Protein AF-A0A445AXC8-F1 (afdb_monomer)

Mean predicted aligned error: 10.33 Å

Radius of gyration: 13.96 Å; Cα contacts (8 Å, |Δi|>4): 65; chains: 1; bounding box: 30×23×38 Å

Nearest PDB structures (foldseek):
  6yxx-assembly1_E4  TM=6.962E-01  e=3.960E+00  Trypanosoma brucei bruce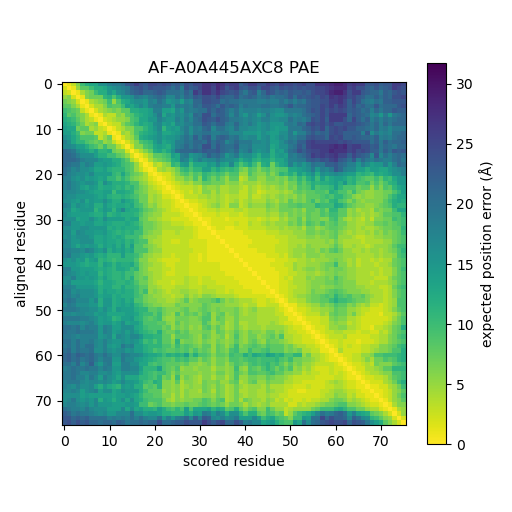i
  7oyb-assembly1_Y2  TM=4.127E-01  e=8.721E+00  Danio rerio

Secondary structure (DSSP, 8-state):
----HHHHHHHHHHSS----GGGS--TT---SSHHHHHHHHHHHHHHTTEEEEEEEEEEETTEEEEEEEEEEEPP-

Structure (mmCIF, N/CA/C/O backbone):
data_AF-A0A445AXC8-F1
#
_entry.id   AF-A0A445AXC8-F1
#
loop_
_atom_site.group_PDB
_atom_site.id
_atom_site.type_symbol
_atom_site.label_atom_id
_atom_site.label_alt_id
_atom_site.label_comp_id
_atom_site.label_asym_id
_atom_site.label_entity_id
_atom_site.label_seq_id
_atom_site.pdbx_PDB_ins_code
_atom_site.Cartn_x
_atom_site.Cartn_y
_atom_site.Cartn_z
_atom_site.occupancy
_atom_site.B_iso_or_equiv
_atom_site.auth_seq_id
_atom_site.auth_comp_id
_atom_site.auth_asym_id
_atom_site.auth_atom_id
_atom_site.pdbx_PDB_model_num
ATOM 1 N N . MET A 1 1 ? -10.011 10.944 -16.897 1.00 33.78 1 MET A N 1
ATOM 2 C CA . MET A 1 1 ? -8.719 10.258 -17.105 1.00 33.78 1 MET A CA 1
ATOM 3 C C . MET A 1 1 ? -8.903 8.830 -16.645 1.00 33.78 1 MET A C 1
ATOM 5 O O . MET A 1 1 ? -8.865 8.564 -15.449 1.00 33.78 1 MET A O 1
ATOM 9 N N . GLU A 1 2 ? -9.240 7.953 -17.581 1.00 31.00 2 GLU A N 1
ATOM 10 C CA . G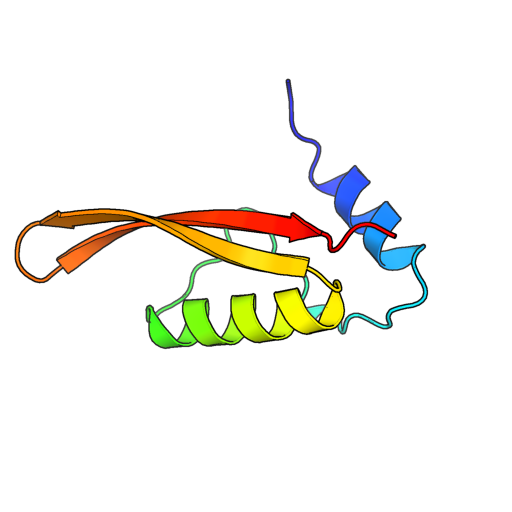LU A 1 2 ? -9.414 6.528 -17.323 1.00 31.00 2 GLU A CA 1
ATOM 11 C C . GLU A 1 2 ? -8.024 5.898 -17.251 1.00 31.00 2 GLU A C 1
ATOM 13 O O . GLU A 1 2 ? -7.275 5.871 -18.226 1.00 31.00 2 GLU A O 1
ATOM 18 N N . TRP A 1 3 ? -7.631 5.489 -16.049 1.00 38.97 3 TRP A N 1
ATOM 19 C CA . TRP A 1 3 ? -6.328 4.890 -15.795 1.00 38.97 3 TRP A CA 1
ATOM 20 C C . TRP A 1 3 ? -6.358 3.427 -16.244 1.00 38.97 3 TRP A C 1
ATOM 22 O O . TRP A 1 3 ? -6.771 2.543 -15.494 1.00 38.97 3 TRP A O 1
ATOM 32 N N . ASN A 1 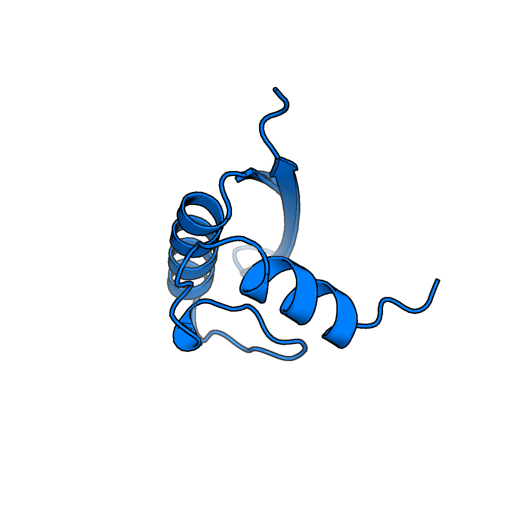4 ? -5.933 3.166 -17.481 1.00 38.16 4 ASN A N 1
ATOM 33 C CA . ASN A 1 4 ? -5.825 1.814 -18.023 1.00 38.16 4 ASN A CA 1
ATOM 34 C C . ASN A 1 4 ? -4.679 1.052 -17.339 1.00 38.16 4 ASN A C 1
ATOM 36 O O . ASN A 1 4 ? -3.512 1.160 -17.715 1.00 38.16 4 ASN A O 1
ATOM 40 N N . GLY A 1 5 ? -5.018 0.225 -16.345 1.00 43.41 5 GLY A N 1
ATOM 41 C CA . GLY A 1 5 ? -4.072 -0.640 -15.623 1.00 43.41 5 GLY A CA 1
ATOM 42 C C . GLY A 1 5 ? -3.280 -1.623 -16.505 1.00 43.41 5 GLY A C 1
ATOM 43 O O . GLY A 1 5 ? -2.301 -2.211 -16.042 1.00 43.41 5 GLY A O 1
ATOM 44 N N . MET A 1 6 ? -3.662 -1.781 -17.777 1.00 42.38 6 MET A N 1
ATOM 45 C CA . MET A 1 6 ? -2.949 -2.605 -18.759 1.00 42.38 6 MET A CA 1
ATOM 46 C C . MET A 1 6 ? -1.688 -1.927 -19.317 1.00 42.38 6 MET A C 1
ATOM 48 O O . MET A 1 6 ? -0.694 -2.604 -19.569 1.00 42.38 6 MET A O 1
ATOM 52 N N . GLU A 1 7 ? -1.679 -0.599 -19.449 1.00 50.72 7 GLU A N 1
ATOM 53 C CA . GLU A 1 7 ? -0.546 0.142 -20.028 1.00 50.72 7 GLU A CA 1
ATOM 54 C C . GLU A 1 7 ? 0.647 0.220 -19.062 1.00 50.72 7 GLU A C 1
ATOM 56 O O . GLU A 1 7 ? 1.802 0.078 -19.465 1.00 50.72 7 GLU A O 1
ATOM 61 N N . TRP A 1 8 ? 0.370 0.341 -17.759 1.00 51.06 8 TRP A N 1
ATOM 62 C CA . TRP A 1 8 ? 1.394 0.332 -16.706 1.00 51.06 8 TRP A CA 1
ATOM 63 C C . TRP A 1 8 ? 2.116 -1.013 -16.591 1.00 51.06 8 TRP A C 1
ATOM 65 O O . TRP A 1 8 ? 3.332 -1.053 -16.404 1.00 51.06 8 TRP A O 1
ATOM 75 N N . ASN A 1 9 ? 1.378 -2.118 -16.736 1.00 52.22 9 ASN A N 1
ATOM 76 C CA . ASN A 1 9 ? 1.962 -3.460 -16.721 1.00 52.22 9 ASN A CA 1
ATOM 77 C C . ASN A 1 9 ? 2.958 -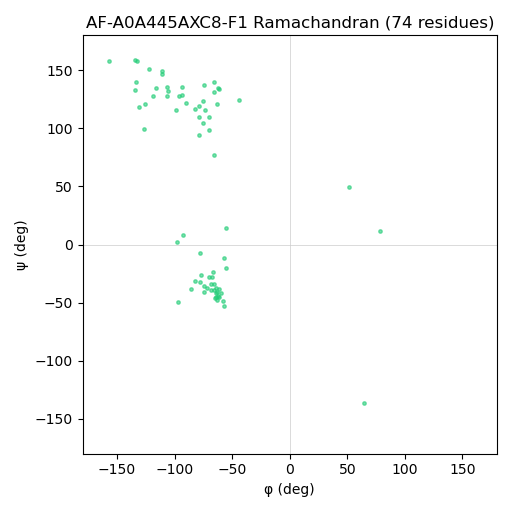3.650 -17.870 1.00 52.22 9 ASN A C 1
ATOM 79 O O . ASN A 1 9 ? 4.013 -4.250 -17.671 1.00 52.22 9 ASN A O 1
ATOM 83 N N . ARG A 1 10 ? 2.652 -3.095 -19.050 1.00 44.03 10 ARG A N 1
ATOM 84 C CA . ARG A 1 10 ? 3.529 -3.173 -20.222 1.00 44.03 10 ARG A CA 1
ATOM 85 C C . ARG A 1 10 ? 4.855 -2.448 -19.991 1.00 44.03 10 ARG A C 1
ATOM 87 O O . ARG A 1 10 ? 5.904 -3.037 -20.213 1.00 44.03 10 ARG A O 1
ATOM 94 N N . TYR A 1 11 ? 4.813 -1.241 -19.423 1.00 51.28 11 TYR A N 1
ATOM 95 C CA . TYR A 1 11 ? 6.019 -0.461 -19.115 1.00 51.28 11 TYR A CA 1
ATOM 96 C C . TYR A 1 11 ? 6.913 -1.107 -18.042 1.00 51.28 11 TYR A C 1
ATOM 98 O O . TYR A 1 11 ? 8.137 -0.994 -18.111 1.00 51.28 11 TYR A O 1
ATOM 106 N N . ILE A 1 12 ? 6.323 -1.792 -17.053 1.00 53.78 12 ILE A N 1
ATOM 107 C CA . ILE A 1 12 ? 7.086 -2.552 -16.048 1.00 53.78 12 ILE A CA 1
ATOM 108 C C . ILE A 1 12 ? 7.709 -3.811 -16.654 1.00 53.78 12 ILE A C 1
ATOM 110 O O . ILE A 1 12 ? 8.838 -4.125 -16.302 1.00 53.78 12 ILE A O 1
ATOM 114 N N . LEU A 1 13 ? 7.025 -4.498 -17.577 1.00 49.69 13 LEU A N 1
ATOM 115 C CA . LEU A 1 13 ? 7.602 -5.631 -18.311 1.00 49.69 13 LEU A CA 1
ATOM 116 C C . LEU A 1 13 ? 8.726 -5.214 -19.280 1.00 49.69 13 LEU A C 1
ATOM 118 O O . LEU A 1 13 ? 9.658 -5.986 -19.491 1.00 49.69 13 LEU A O 1
ATOM 122 N N . GLU A 1 14 ? 8.631 -4.028 -19.891 1.00 51.34 14 GLU A N 1
ATOM 123 C CA . GLU A 1 14 ? 9.621 -3.514 -20.855 1.00 51.34 14 GLU A CA 1
ATOM 124 C C . GLU A 1 14 ? 10.894 -2.974 -20.179 1.00 51.34 14 GLU A C 1
ATOM 126 O O . GLU A 1 14 ? 11.980 -2.999 -20.764 1.00 51.34 14 GLU A O 1
ATOM 131 N N . SER A 1 15 ? 10.796 -2.527 -18.925 1.00 54.03 15 SER A N 1
ATOM 132 C CA . SER A 1 15 ? 11.963 -2.241 -18.093 1.00 54.03 15 SER A CA 1
ATOM 133 C C . SER A 1 15 ? 12.491 -3.572 -17.551 1.00 54.03 15 SER A C 1
ATOM 135 O O . SER A 1 15 ? 11.766 -4.269 -16.860 1.00 54.03 15 SER A O 1
ATOM 137 N N . LYS A 1 16 ? 13.738 -3.952 -17.857 1.00 51.06 16 LYS A N 1
ATOM 138 C CA . LYS A 1 16 ? 14.384 -5.262 -17.573 1.00 51.06 16 LYS A CA 1
ATOM 139 C C . LYS A 1 16 ? 14.407 -5.745 -16.101 1.00 51.06 16 LYS A C 1
ATOM 141 O O . LYS A 1 16 ? 15.158 -6.662 -15.772 1.00 51.06 16 LYS A O 1
ATOM 146 N N . CYS A 1 17 ? 13.633 -5.161 -15.196 1.00 55.16 17 CYS A N 1
ATOM 147 C CA . CYS A 1 17 ? 13.365 -5.744 -13.896 1.00 55.16 17 CYS A CA 1
ATOM 148 C C . CYS A 1 17 ? 12.474 -6.972 -14.112 1.00 55.16 17 CYS A C 1
ATOM 150 O O . CYS A 1 17 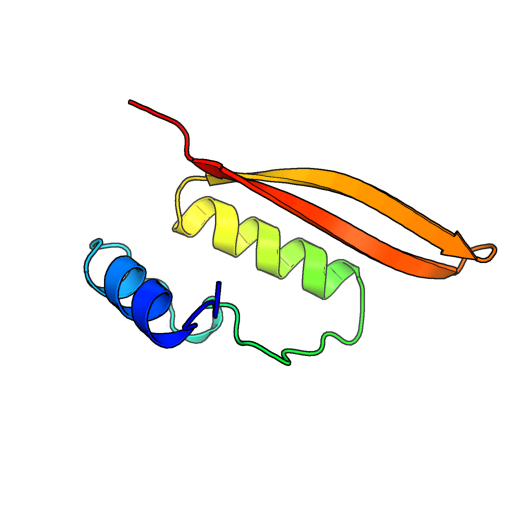? 11.300 -6.839 -14.450 1.00 55.16 17 CYS A O 1
ATOM 152 N N . VAL A 1 18 ? 13.017 -8.175 -13.907 1.00 54.97 18 VAL A N 1
ATOM 153 C CA . VAL A 1 18 ? 12.216 -9.395 -13.730 1.00 54.97 18 VAL A CA 1
ATOM 154 C C . VAL A 1 18 ? 11.443 -9.225 -12.423 1.00 54.97 18 VAL A C 1
ATOM 156 O O . VAL A 1 18 ? 11.834 -9.709 -11.366 1.00 54.97 18 VAL A O 1
ATOM 159 N N . VAL A 1 19 ? 10.381 -8.424 -12.470 1.00 54.56 19 VAL A N 1
ATOM 160 C CA . VAL A 1 19 ? 9.432 -8.306 -11.378 1.00 54.56 19 VAL A CA 1
ATOM 161 C C . VAL A 1 19 ? 8.613 -9.573 -11.454 1.00 54.56 19 VAL A C 1
ATOM 163 O O . VAL A 1 19 ? 7.786 -9.758 -12.348 1.00 54.56 19 VAL A O 1
ATOM 166 N N . ASP A 1 20 ? 8.913 -10.475 -10.531 1.00 63.84 20 ASP A N 1
ATOM 167 C CA . ASP A 1 20 ? 8.129 -11.668 -10.286 1.00 63.84 20 ASP A CA 1
ATOM 168 C C . ASP A 1 20 ? 6.641 -11.286 -10.292 1.00 63.84 20 ASP A C 1
ATOM 170 O O . ASP A 1 20 ? 6.231 -10.372 -9.572 1.00 63.84 20 ASP A O 1
ATOM 174 N N . LYS A 1 21 ? 5.823 -11.940 -11.130 1.00 65.75 21 LYS A N 1
ATOM 175 C CA . LYS A 1 21 ? 4.416 -11.543 -11.368 1.00 65.75 21 LYS A CA 1
ATOM 176 C C . LYS A 1 21 ? 3.587 -11.470 -10.078 1.00 65.75 21 LYS A C 1
ATOM 178 O O . LYS A 1 21 ? 2.548 -10.814 -10.055 1.00 65.75 21 LYS A O 1
ATOM 183 N N . GLN A 1 22 ? 4.045 -12.139 -9.019 1.00 71.44 22 GLN A N 1
ATOM 184 C CA . GLN A 1 22 ? 3.476 -12.087 -7.674 1.00 71.44 22 GLN A CA 1
ATOM 185 C C . GLN A 1 22 ? 3.619 -10.722 -6.976 1.00 71.44 22 GLN A C 1
ATOM 187 O O . GLN A 1 22 ? 2.804 -10.425 -6.113 1.00 71.44 22 GLN A O 1
ATOM 192 N N . PHE A 1 23 ? 4.591 -9.883 -7.353 1.00 71.38 23 PHE A N 1
ATOM 193 C CA . PHE A 1 23 ? 4.830 -8.554 -6.767 1.00 71.38 23 PHE A CA 1
ATOM 194 C C . P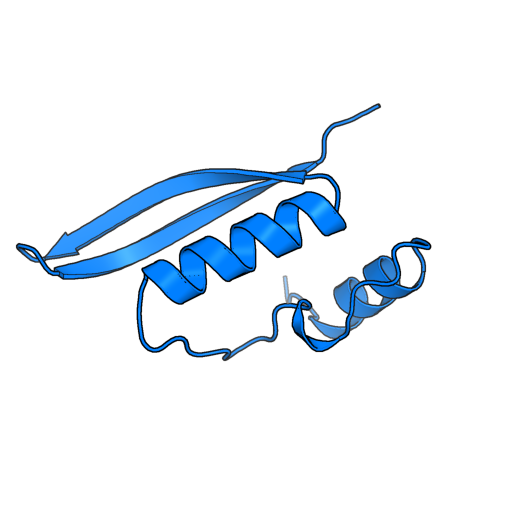HE A 1 23 ? 4.228 -7.405 -7.581 1.00 71.38 23 PHE A C 1
ATOM 196 O O . PHE A 1 23 ? 4.387 -6.241 -7.218 1.00 71.38 23 PHE A O 1
ATOM 203 N N . VAL A 1 24 ? 3.533 -7.708 -8.681 1.00 75.69 24 VAL A N 1
ATOM 204 C CA . VAL A 1 24 ? 2.841 -6.693 -9.476 1.00 75.69 24 VAL A CA 1
ATOM 205 C C . VAL A 1 24 ? 1.482 -6.399 -8.832 1.00 75.69 24 VAL A C 1
ATOM 207 O O . VAL A 1 24 ? 0.638 -7.300 -8.776 1.00 75.69 24 VAL A O 1
ATOM 210 N N . PRO A 1 25 ? 1.229 -5.163 -8.356 1.00 78.56 25 PRO A N 1
ATOM 211 C CA . PRO A 1 25 ? -0.068 -4.812 -7.794 1.00 78.56 25 PRO A CA 1
ATOM 212 C C . PRO A 1 25 ? -1.167 -4.942 -8.852 1.00 78.56 25 PRO A C 1
ATOM 214 O O . PRO A 1 25 ? -1.024 -4.476 -9.985 1.00 78.56 25 PRO A O 1
ATOM 217 N N . LYS A 1 26 ? -2.289 -5.553 -8.466 1.00 82.62 2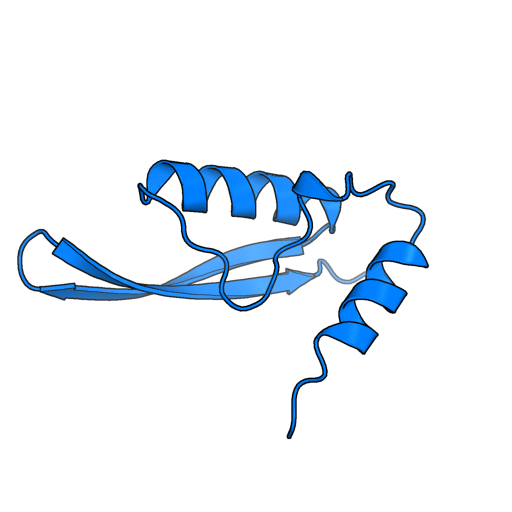6 LYS A N 1
ATOM 218 C CA . LYS A 1 26 ? -3.492 -5.675 -9.299 1.00 82.62 26 LYS A CA 1
ATOM 219 C C . LYS A 1 26 ? -4.616 -4.826 -8.723 1.00 82.62 26 LYS A C 1
ATOM 221 O O . LYS A 1 26 ? -4.745 -4.685 -7.507 1.00 82.62 26 LYS A O 1
ATOM 226 N N . ILE A 1 27 ? -5.453 -4.282 -9.602 1.00 77.69 27 ILE A N 1
ATOM 227 C CA . ILE A 1 27 ? -6.682 -3.603 -9.184 1.00 77.69 27 ILE A CA 1
ATOM 228 C C . ILE A 1 27 ? -7.571 -4.626 -8.463 1.00 77.69 27 ILE A C 1
ATOM 230 O O . ILE A 1 27 ? -7.724 -5.750 -8.938 1.00 77.69 27 ILE A O 1
ATOM 234 N N . GLY A 1 28 ? -8.124 -4.245 -7.310 1.00 81.19 28 GLY A N 1
ATOM 235 C CA . GLY A 1 28 ? -8.979 -5.124 -6.502 1.00 81.19 28 GLY A CA 1
ATOM 236 C C . GLY A 1 28 ? -8.230 -6.162 -5.660 1.00 81.19 28 GLY A C 1
ATOM 237 O O . GLY A 1 28 ? -8.858 -7.074 -5.133 1.00 81.19 28 GLY A O 1
ATOM 238 N N . MET A 1 29 ? -6.906 -6.052 -5.518 1.00 85.06 29 MET A N 1
ATOM 239 C CA . MET A 1 29 ? -6.142 -6.895 -4.597 1.00 85.06 29 MET A CA 1
ATOM 240 C C . MET A 1 29 ? -6.534 -6.596 -3.141 1.00 85.06 29 MET A C 1
ATOM 242 O O . MET A 1 29 ? -6.564 -5.440 -2.723 1.00 85.06 29 MET A O 1
ATOM 246 N N . THR A 1 30 ? -6.818 -7.641 -2.367 1.00 87.19 30 THR A N 1
ATOM 247 C CA . THR A 1 30 ? -7.180 -7.548 -0.945 1.00 87.19 30 THR A CA 1
ATOM 248 C C . THR A 1 30 ? -6.129 -8.229 -0.082 1.00 87.19 30 THR A C 1
ATOM 250 O O . THR A 1 30 ? -5.732 -9.358 -0.367 1.00 87.19 30 THR A O 1
ATOM 253 N N . PHE A 1 31 ? -5.728 -7.567 0.997 1.00 84.94 31 PHE A N 1
ATOM 254 C CA . PHE A 1 31 ? -4.811 -8.091 2.009 1.00 84.94 31 PHE A CA 1
ATOM 255 C C . PHE A 1 31 ? -5.576 -8.328 3.311 1.00 84.94 31 PHE A C 1
ATOM 257 O O . PHE A 1 31 ? -6.546 -7.618 3.584 1.00 84.94 31 PHE A O 1
ATOM 264 N N . LYS A 1 32 ? -5.163 -9.318 4.112 1.00 88.50 32 LYS A N 1
ATOM 265 C CA . LYS A 1 32 ? -5.847 -9.626 5.378 1.00 88.50 32 LYS A CA 1
ATOM 266 C C . LYS A 1 32 ? -5.381 -8.710 6.502 1.00 88.50 32 LYS A C 1
ATOM 268 O O . LYS A 1 32 ? -6.160 -8.408 7.400 1.00 88.50 32 LYS A O 1
ATOM 273 N N . THR A 1 33 ? -4.124 -8.271 6.452 1.00 87.00 33 THR A N 1
ATOM 274 C CA . THR A 1 33 ? -3.538 -7.384 7.461 1.00 87.00 33 THR A CA 1
ATOM 275 C C . THR A 1 33 ? -2.793 -6.213 6.826 1.00 87.00 33 THR A C 1
ATOM 277 O O . THR A 1 33 ? -2.344 -6.268 5.680 1.00 87.00 33 THR A O 1
ATOM 280 N N . LEU A 1 34 ? -2.625 -5.136 7.595 1.00 83.38 34 LEU A N 1
ATOM 281 C CA . LEU A 1 34 ? -1.830 -3.977 7.178 1.00 83.38 34 LEU A CA 1
ATOM 282 C C . LEU A 1 34 ? -0.335 -4.296 7.076 1.00 83.38 34 LEU A C 1
ATOM 284 O O . LEU A 1 34 ? 0.367 -3.685 6.273 1.00 83.38 34 LEU A O 1
ATOM 288 N N . GLU A 1 35 ? 0.153 -5.260 7.858 1.00 85.94 35 GLU A N 1
ATOM 289 C CA . GLU A 1 35 ? 1.544 -5.707 7.788 1.00 85.94 35 GLU A CA 1
ATOM 290 C C .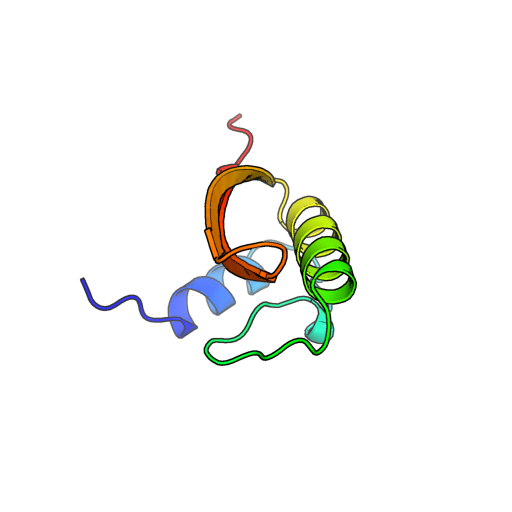 GLU A 1 35 ? 1.850 -6.351 6.428 1.00 85.94 35 GLU A C 1
ATOM 292 O O . GLU A 1 35 ? 2.871 -6.037 5.812 1.00 85.94 35 GLU A O 1
ATOM 297 N N . GLU A 1 36 ? 0.929 -7.171 5.906 1.00 87.62 36 GLU A N 1
ATOM 298 C CA . GLU A 1 36 ? 1.053 -7.760 4.569 1.00 87.62 36 GLU A CA 1
ATOM 299 C C . GLU A 1 36 ? 1.084 -6.686 3.474 1.00 87.62 36 GLU A C 1
ATOM 301 O O . GLU A 1 36 ? 1.949 -6.730 2.597 1.00 87.62 36 GLU A O 1
ATOM 306 N N . VAL A 1 37 ? 0.195 -5.685 3.557 1.00 84.94 37 VAL A N 1
ATOM 307 C CA . VAL A 1 37 ? 0.185 -4.528 2.638 1.00 84.94 37 VAL A CA 1
ATOM 308 C C . VAL A 1 37 ? 1.528 -3.802 2.690 1.00 84.94 37 VAL A C 1
ATOM 310 O O . VAL A 1 37 ? 2.131 -3.511 1.655 1.00 84.94 37 VAL A O 1
ATOM 313 N N . GLY A 1 38 ? 2.008 -3.513 3.901 1.00 83.62 38 GLY A N 1
ATOM 314 C CA . GLY A 1 38 ? 3.248 -2.781 4.127 1.00 83.62 38 GLY A CA 1
ATOM 315 C C . GLY A 1 38 ? 4.462 -3.509 3.555 1.00 83.62 38 GLY A C 1
ATOM 316 O O . GLY A 1 38 ? 5.280 -2.894 2.869 1.00 83.62 38 GLY A O 1
ATOM 317 N N . LYS A 1 39 ? 4.560 -4.825 3.780 1.00 86.69 39 LYS A N 1
ATOM 318 C CA . LYS A 1 39 ? 5.633 -5.660 3.228 1.00 86.69 39 LYS A CA 1
ATOM 319 C C . LYS A 1 39 ? 5.580 -5.695 1.701 1.00 86.69 39 LYS A C 1
ATOM 321 O O . LYS A 1 39 ? 6.593 -5.430 1.057 1.00 86.69 39 LYS A O 1
ATOM 326 N N . PHE A 1 40 ? 4.398 -5.929 1.133 1.00 85.38 40 PHE A N 1
ATOM 327 C CA . PHE A 1 40 ? 4.199 -5.993 -0.313 1.00 85.38 40 PHE A CA 1
ATOM 328 C C . PHE A 1 40 ? 4.657 -4.711 -1.018 1.00 85.38 40 PHE A C 1
ATOM 330 O O . PHE A 1 40 ? 5.482 -4.759 -1.931 1.00 85.38 40 PHE A O 1
ATOM 337 N N . TYR A 1 41 ? 4.173 -3.547 -0.571 1.00 80.06 41 TYR A N 1
ATOM 338 C CA . TYR A 1 41 ? 4.521 -2.276 -1.211 1.00 80.06 41 TYR A CA 1
ATOM 339 C C . TYR A 1 41 ? 5.980 -1.871 -0.986 1.00 80.06 41 TYR A C 1
ATOM 341 O O . TYR A 1 41 ? 6.554 -1.218 -1.855 1.00 80.06 41 TYR A O 1
ATOM 349 N N . LYS A 1 42 ? 6.602 -2.290 0.124 1.00 81.25 42 LYS A N 1
ATOM 350 C CA . LYS A 1 42 ? 8.037 -2.086 0.378 1.00 81.25 42 LYS A CA 1
ATOM 351 C C . LYS A 1 42 ? 8.919 -2.910 -0.561 1.00 81.25 42 LYS A C 1
ATOM 353 O O . LYS A 1 42 ? 9.965 -2.430 -0.994 1.00 81.25 42 LYS A O 1
ATOM 358 N N . ASP A 1 43 ? 8.528 -4.142 -0.868 1.00 83.38 43 ASP A N 1
ATOM 359 C CA . ASP A 1 43 ? 9.275 -4.985 -1.805 1.00 83.38 43 ASP A CA 1
ATOM 360 C C . ASP A 1 43 ? 9.054 -4.522 -3.252 1.00 83.38 43 ASP A C 1
ATOM 362 O O . ASP A 1 43 ? 10.016 -4.364 -4.006 1.00 83.38 43 ASP A O 1
ATOM 366 N N . TYR A 1 44 ? 7.818 -4.163 -3.609 1.00 80.94 44 TYR A N 1
ATOM 367 C CA . TYR A 1 44 ? 7.502 -3.563 -4.906 1.00 80.94 44 TYR A CA 1
ATOM 368 C C . TYR A 1 44 ? 8.256 -2.243 -5.145 1.00 80.94 44 TYR A C 1
ATOM 370 O O . TYR A 1 44 ? 8.798 -2.032 -6.231 1.00 80.94 44 TYR A O 1
ATOM 378 N N . SER A 1 45 ? 8.367 -1.372 -4.136 1.00 79.12 45 SER A N 1
ATOM 379 C CA . SER A 1 45 ? 9.069 -0.089 -4.276 1.00 79.12 45 SER A CA 1
ATOM 380 C C . SER A 1 45 ? 10.562 -0.258 -4.568 1.00 79.12 45 SER A C 1
ATOM 382 O O . SER A 1 45 ? 11.119 0.485 -5.376 1.00 79.12 45 SER A O 1
ATOM 384 N N . LYS A 1 46 ? 11.209 -1.264 -3.960 1.00 78.94 46 LYS A N 1
ATOM 385 C CA . LYS A 1 46 ? 12.607 -1.619 -4.256 1.00 78.94 46 LYS A CA 1
ATOM 386 C C . LYS A 1 46 ? 12.763 -2.112 -5.693 1.00 78.94 46 LYS A C 1
ATOM 388 O O . LYS A 1 46 ? 13.668 -1.668 -6.392 1.00 78.94 46 LYS A O 1
ATOM 393 N N . LEU A 1 47 ? 11.870 -3.004 -6.128 1.00 78.50 47 LEU A N 1
ATOM 394 C CA . LEU A 1 47 ? 11.901 -3.605 -7.465 1.00 78.50 47 LEU A CA 1
ATOM 395 C C . LEU A 1 47 ? 11.706 -2.569 -8.575 1.00 78.50 47 LEU A C 1
ATOM 397 O O . LEU A 1 47 ? 12.379 -2.611 -9.601 1.00 78.50 47 LEU A O 1
ATOM 401 N N . ALA A 1 48 ? 10.793 -1.630 -8.357 1.00 75.50 48 ALA A N 1
ATOM 402 C CA . ALA A 1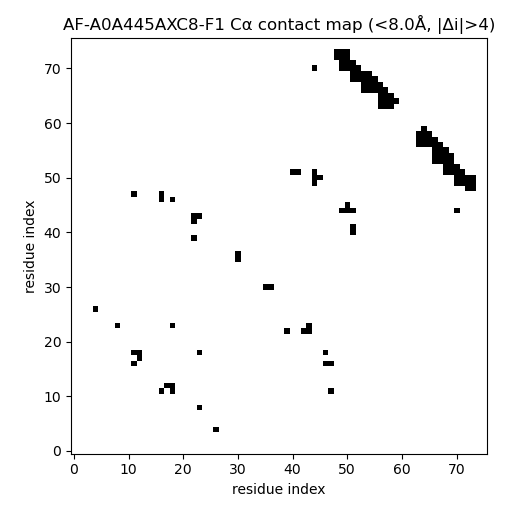 48 ? 10.457 -0.592 -9.320 1.00 75.50 48 ALA A CA 1
ATOM 403 C C . ALA A 1 48 ? 11.262 0.711 -9.126 1.00 75.50 48 ALA A C 1
ATOM 405 O O . ALA A 1 48 ? 10.968 1.713 -9.782 1.00 75.50 48 ALA A O 1
ATOM 406 N N . SER A 1 49 ? 12.270 0.697 -8.243 1.00 78.88 49 SER A N 1
ATOM 407 C CA . SER A 1 49 ? 13.200 1.808 -7.988 1.00 78.88 49 SER A CA 1
ATOM 408 C C . SER A 1 49 ? 12.497 3.145 -7.712 1.00 78.88 49 SER A C 1
ATOM 410 O O . SER A 1 49 ? 12.802 4.182 -8.306 1.00 78.88 49 SER A O 1
ATOM 412 N N . PHE A 1 50 ? 11.516 3.127 -6.811 1.00 77.25 50 PHE A N 1
ATOM 413 C CA . PHE A 1 50 ? 10.844 4.334 -6.341 1.00 77.25 50 PHE A CA 1
ATOM 414 C C . PHE A 1 50 ? 10.698 4.337 -4.820 1.00 77.25 50 PHE A C 1
ATOM 416 O O . PHE A 1 50 ? 10.700 3.299 -4.163 1.00 77.25 50 PHE A O 1
ATOM 423 N N . TYR A 1 51 ? 10.518 5.524 -4.251 1.00 76.62 51 TYR A N 1
ATOM 424 C CA . TYR A 1 51 ? 10.211 5.694 -2.838 1.00 76.62 51 TYR A CA 1
ATOM 425 C C . TYR A 1 51 ? 8.698 5.780 -2.612 1.00 76.62 51 TYR A C 1
ATOM 427 O O . TYR A 1 51 ? 7.987 6.500 -3.321 1.00 76.62 51 TYR A O 1
ATOM 435 N N . THR A 1 52 ? 8.209 5.071 -1.596 1.00 78.25 52 THR A N 1
ATOM 436 C CA . THR A 1 52 ? 6.832 5.172 -1.097 1.00 78.25 52 THR A CA 1
ATOM 437 C C . THR A 1 52 ? 6.766 6.117 0.093 1.00 78.25 52 THR A C 1
ATOM 439 O O . THR A 1 52 ? 7.460 5.910 1.087 1.00 78.25 52 THR A O 1
ATOM 442 N N . LYS A 1 53 ? 5.863 7.097 0.045 1.00 81.88 53 LYS A N 1
ATOM 443 C CA . LYS A 1 53 ? 5.534 7.968 1.178 1.00 81.88 53 LYS A CA 1
ATOM 444 C C . LYS A 1 53 ? 4.069 7.812 1.557 1.00 81.88 53 LYS A C 1
ATOM 446 O O . LYS A 1 53 ? 3.202 8.007 0.708 1.00 81.88 53 LYS A O 1
ATOM 451 N N . ILE A 1 54 ? 3.781 7.553 2.828 1.00 83.88 54 ILE A N 1
ATOM 452 C CA . ILE A 1 54 ? 2.414 7.661 3.352 1.00 83.88 54 ILE A CA 1
ATOM 453 C C . ILE A 1 54 ? 2.100 9.152 3.510 1.00 83.88 54 ILE A C 1
ATOM 455 O O . ILE A 1 54 ? 2.851 9.881 4.158 1.00 83.88 54 ILE A O 1
ATOM 459 N N . ARG A 1 55 ? 1.028 9.623 2.870 1.00 82.94 55 ARG A N 1
ATOM 460 C CA . ARG A 1 55 ? 0.576 11.020 2.960 1.00 82.94 55 ARG A CA 1
ATOM 461 C C . ARG A 1 55 ? -0.536 11.202 3.975 1.00 82.94 55 ARG A C 1
ATOM 463 O O . ARG A 1 55 ? -0.446 12.095 4.802 1.00 82.94 55 ARG A O 1
ATOM 470 N N . ASN A 1 56 ? -1.567 10.370 3.891 1.00 83.31 56 ASN A N 1
ATOM 471 C CA . ASN A 1 56 ? -2.761 10.489 4.715 1.00 83.31 56 ASN A CA 1
ATOM 472 C C . ASN A 1 56 ? -3.116 9.122 5.283 1.00 83.31 56 ASN A C 1
ATOM 474 O O . ASN A 1 56 ? -3.013 8.120 4.580 1.00 83.31 56 ASN A O 1
ATOM 478 N N . THR A 1 57 ? -3.535 9.087 6.540 1.00 88.12 57 THR A N 1
ATOM 479 C CA . THR A 1 57 ? -4.119 7.901 7.165 1.00 88.12 57 THR A CA 1
ATOM 480 C C . THR A 1 57 ? -5.397 8.348 7.852 1.00 88.12 57 THR A C 1
ATOM 482 O O . THR A 1 57 ? -5.346 9.200 8.735 1.00 88.12 57 THR A O 1
ATOM 485 N N . THR A 1 58 ? -6.545 7.820 7.434 1.00 90.00 58 THR A N 1
ATOM 486 C CA . THR A 1 58 ? -7.803 8.029 8.155 1.00 90.00 58 THR A CA 1
ATOM 487 C C . THR A 1 58 ? -8.006 6.872 9.117 1.00 90.00 58 THR A C 1
ATOM 489 O O . THR A 1 58 ? -7.955 5.708 8.715 1.00 90.00 58 THR A O 1
ATOM 492 N N . GLN A 1 59 ? -8.265 7.193 10.380 1.00 90.75 59 GLN A N 1
ATOM 493 C CA . GLN A 1 59 ? -8.561 6.221 11.429 1.00 90.75 59 GLN A CA 1
ATOM 494 C C . GLN A 1 59 ? -9.923 6.531 12.042 1.00 90.75 59 GLN A C 1
ATOM 496 O O . GLN A 1 59 ? -10.367 7.681 12.050 1.00 90.75 59 GLN A O 1
ATOM 501 N N . LYS A 1 60 ? -10.598 5.498 12.538 1.00 90.56 60 LYS A N 1
ATOM 502 C CA . LYS A 1 60 ? -11.810 5.624 13.344 1.00 90.56 60 LYS A CA 1
ATOM 503 C C . LYS A 1 60 ? -11.581 4.836 14.630 1.00 90.56 60 LYS A C 1
ATOM 505 O O . LYS A 1 60 ? -11.708 3.615 14.625 1.00 90.56 60 LYS A O 1
ATOM 510 N N . GLY A 1 61 ? -11.231 5.541 15.705 1.00 89.50 61 GLY A N 1
ATOM 511 C CA . GLY A 1 61 ? -10.663 4.903 16.896 1.00 89.50 61 GLY A CA 1
ATOM 512 C C . GLY A 1 61 ? -9.310 4.275 16.556 1.00 89.50 61 GLY A C 1
ATOM 513 O O . GLY A 1 61 ? -8.538 4.872 15.809 1.00 89.50 61 GLY A O 1
ATOM 514 N N . ASP A 1 62 ? -9.071 3.055 17.031 1.00 88.06 62 ASP A N 1
ATOM 515 C CA . ASP A 1 62 ? -7.849 2.283 16.757 1.00 88.06 62 ASP A CA 1
ATOM 516 C C . ASP A 1 62 ? -7.830 1.621 15.364 1.00 88.06 62 ASP A C 1
ATOM 518 O O . ASP A 1 62 ? -6.815 1.068 14.938 1.00 88.06 62 ASP A O 1
ATOM 522 N N . GLU A 1 63 ? -8.942 1.667 14.622 1.00 86.00 63 GLU A N 1
ATOM 523 C CA . GLU A 1 63 ? -9.047 1.035 13.307 1.00 86.00 63 GLU A CA 1
ATOM 524 C C . GLU A 1 63 ? -8.639 1.996 12.181 1.00 86.00 63 GLU A C 1
ATOM 526 O O . GLU A 1 63 ? -9.249 3.051 11.969 1.00 86.00 63 GLU A O 1
ATOM 531 N N . ILE A 1 64 ? -7.638 1.603 11.392 1.00 84.69 64 ILE A N 1
ATOM 532 C CA . ILE A 1 64 ? -7.253 2.307 10.164 1.00 84.69 64 ILE A CA 1
ATOM 533 C C . ILE A 1 64 ? -8.298 2.031 9.078 1.00 84.69 64 ILE A C 1
ATOM 535 O O . ILE A 1 64 ? -8.452 0.905 8.616 1.00 84.69 64 ILE A O 1
ATOM 539 N N . LYS A 1 65 ? -8.991 3.084 8.636 1.00 87.62 65 LYS A N 1
ATOM 540 C CA . LYS A 1 65 ? -10.008 3.015 7.577 1.00 87.62 65 LYS A CA 1
ATOM 541 C C . LYS A 1 65 ? -9.408 3.133 6.185 1.00 87.62 65 LYS A C 1
ATOM 543 O O . LYS A 1 65 ? -9.884 2.486 5.259 1.00 87.62 65 LYS A O 1
ATOM 548 N N . ASN A 1 66 ? -8.392 3.979 6.017 1.00 84.12 66 ASN A N 1
ATOM 549 C CA . ASN A 1 66 ? -7.671 4.093 4.755 1.00 84.12 66 ASN A CA 1
ATOM 550 C C . ASN A 1 66 ? -6.260 4.659 4.957 1.00 84.12 66 ASN A C 1
ATOM 552 O O . ASN A 1 66 ? -5.980 5.350 5.940 1.00 84.12 66 ASN A O 1
ATOM 556 N N . GLN A 1 67 ? -5.386 4.379 3.992 1.00 83.56 67 GLN A N 1
ATOM 557 C CA . GLN A 1 67 ? -4.066 4.987 3.877 1.00 83.56 67 GLN A CA 1
ATOM 558 C C . GLN A 1 67 ? -3.828 5.415 2.433 1.00 83.56 67 GLN A C 1
ATOM 560 O O . GLN A 1 67 ? -4.051 4.650 1.497 1.00 83.56 67 GLN A O 1
ATOM 565 N N . GLN A 1 68 ? -3.347 6.639 2.250 1.00 85.00 68 GLN A N 1
ATOM 566 C CA . GLN A 1 68 ? -2.903 7.144 0.961 1.00 85.00 68 GLN A CA 1
ATOM 567 C C . GLN A 1 68 ? -1.384 7.035 0.878 1.00 85.00 68 GLN A C 1
ATOM 569 O O . GLN A 1 68 ? -0.659 7.721 1.603 1.00 85.00 68 GLN A O 1
ATOM 574 N N . ILE A 1 69 ? -0.907 6.212 -0.051 1.00 81.19 69 ILE A N 1
ATOM 575 C CA . ILE A 1 69 ? 0.515 6.035 -0.344 1.00 81.19 69 ILE A CA 1
ATOM 576 C C . ILE A 1 69 ? 0.817 6.718 -1.677 1.00 81.19 69 ILE A C 1
ATOM 578 O O . ILE A 1 69 ? 0.142 6.493 -2.676 1.00 81.19 69 ILE A O 1
ATOM 582 N N . THR A 1 70 ? 1.825 7.582 -1.693 1.00 82.81 70 THR A N 1
ATOM 583 C CA . THR A 1 70 ? 2.331 8.238 -2.902 1.00 82.81 70 THR A CA 1
ATOM 584 C C . THR A 1 70 ? 3.673 7.632 -3.283 1.00 82.81 70 THR A C 1
ATOM 586 O O . THR A 1 70 ? 4.536 7.460 -2.424 1.00 82.81 70 THR A O 1
ATOM 589 N N . CYS A 1 71 ? 3.863 7.343 -4.569 1.00 76.69 71 CYS A N 1
ATOM 590 C CA . CYS A 1 71 ? 5.112 6.809 -5.106 1.00 76.69 71 CYS A CA 1
ATOM 591 C C . CYS A 1 71 ? 5.857 7.907 -5.874 1.00 76.69 71 CYS A C 1
ATOM 593 O O . CYS A 1 71 ? 5.257 8.593 -6.702 1.00 76.69 71 CYS A O 1
ATOM 595 N N . ARG A 1 72 ? 7.156 8.077 -5.615 1.00 78.69 72 ARG A N 1
ATOM 596 C CA . ARG A 1 72 ? 8.029 8.996 -6.361 1.00 78.69 72 ARG A CA 1
ATOM 597 C C . ARG A 1 72 ? 9.241 8.225 -6.870 1.00 78.69 72 ARG A C 1
ATOM 599 O O . ARG A 1 72 ? 9.973 7.665 -6.061 1.00 78.69 72 ARG A O 1
ATOM 606 N N . ARG A 1 73 ? 9.454 8.196 -8.190 1.00 73.38 73 ARG A N 1
ATOM 607 C CA . ARG A 1 73 ? 10.704 7.673 -8.768 1.00 73.38 73 ARG A CA 1
ATOM 608 C C . ARG A 1 73 ? 11.869 8.578 -8.375 1.00 73.38 73 ARG A C 1
ATOM 610 O O . ARG A 1 73 ? 11.710 9.801 -8.386 1.00 73.38 73 ARG A O 1
ATOM 617 N N . GLU A 1 74 ? 13.014 7.985 -8.047 1.00 62.50 74 GLU A N 1
ATOM 618 C CA . GLU A 1 74 ? 14.269 8.735 -8.054 1.00 62.50 74 GLU A CA 1
ATOM 619 C C . GLU A 1 74 ? 14.532 9.176 -9.496 1.00 62.50 74 GLU A C 1
ATOM 621 O O . GLU A 1 74 ? 14.537 8.364 -10.422 1.00 62.50 74 GLU A O 1
ATOM 626 N N . GLY A 1 75 ? 14.634 10.487 -9.699 1.00 56.00 75 GLY A N 1
ATOM 627 C CA . GLY A 1 75 ? 15.077 11.033 -10.973 1.00 56.00 75 GLY A CA 1
ATOM 628 C C . GLY A 1 75 ? 16.584 10.836 -11.100 1.00 56.00 75 GLY A C 1
ATOM 629 O O . GLY A 1 75 ? 17.304 11.060 -10.129 1.00 56.00 75 GLY A O 1
ATOM 630 N N . LYS A 1 76 ? 17.039 10.429 -12.287 1.00 46.88 76 LYS A N 1
ATOM 631 C CA . LYS A 1 76 ? 18.333 10.902 -12.786 1.00 46.88 76 LYS A CA 1
ATOM 632 C C . LYS A 1 76 ? 18.220 12.385 -13.110 1.00 46.88 76 LYS A C 1
ATOM 634 O O . LYS A 1 76 ? 17.125 12.778 -13.577 1.00 46.88 76 LYS A O 1
#

Solvent-accessible surface area (backbone atoms only — not comparable to full-atom values): 4975 Å² total; per-residue (Å²): 136,87,81,61,72,68,61,59,53,50,57,50,65,70,41,90,52,87,68,56,77,88,61,57,89,57,92,89,71,81,70,96,45,70,65,58,47,51,51,51,54,54,52,36,25,63,69,68,55,30,48,77,41,80,76,48,71,47,61,63,84,94,44,77,75,46,73,44,72,47,78,45,68,72,76,130

Organism: Arachis hypogaea (NCBI:txid3818)

Foldseek 3Di:
DPPDPVVVVVVLVVPPQPPPPVLDDDPPDDDPDPVVVVVSVVVNCVSVQWDKDWDDWDADPVRTPDIDIDIGHDDD

pLDDT: mean 72.2, std 16.41, range [31.0, 90.75]

Sequence (76 aa):
MEWNGMEWNRYILESKCVVDKQFVPKIGMTFKTLEEVGKFYKDYSKLASFYTKIRNTTQKGDEIKNQQITCRREGK